Protein AF-F8PFT2-F1 (afdb_monomer)

Mean predicted aligned error: 8.8 Å

Secondary structure (DSSP, 8-state):
-------PBPTTTSSSB--EEESSSSS---B-HHHHHHHTTT-TTS-EEE--SS-----

Solvent-accessible surface area (backbone atoms only — not comparable to full-atom values): 3808 Å² total; per-residue (Å²): 145,82,77,89,79,77,73,50,54,6,76,84,74,69,77,47,56,10,43,30,32,52,78,70,57,85,72,90,58,34,18,21,67,70,58,43,52,62,72,34,66,89,41,74,85,57,52,70,44,74,55,68,96,70,76,88,76,82,126

Organism: Serpula lacrymans var. lacrymans (strain S7.3) (NCBI:txid936435)

Structure (mmCIF, N/CA/C/O backbone):
data_AF-F8PFT2-F1
#
_entry.id   AF-F8PFT2-F1
#
loop_
_atom_site.group_PDB
_atom_site.id
_atom_site.type_symbol
_atom_site.label_atom_id
_atom_site.label_alt_id
_atom_site.label_comp_id
_atom_site.label_asym_id
_atom_site.label_entity_id
_atom_site.label_seq_id
_atom_site.pdbx_PDB_ins_code
_atom_site.Cartn_x
_atom_site.Cartn_y
_atom_site.Cartn_z
_atom_site.occupancy
_atom_site.B_iso_or_equiv
_atom_site.auth_seq_id
_atom_site.auth_comp_id
_atom_site.auth_asym_id
_atom_site.auth_atom_id
_atom_site.pdbx_PDB_model_num
ATOM 1 N N . MET A 1 1 ? 29.838 9.776 -8.780 1.00 47.25 1 MET A N 1
ATOM 2 C CA . MET A 1 1 ? 29.457 8.430 -8.301 1.00 47.25 1 MET A CA 1
ATOM 3 C C . MET A 1 1 ? 28.316 8.605 -7.308 1.00 47.25 1 MET A C 1
ATOM 5 O O . MET A 1 1 ? 28.565 8.736 -6.122 1.00 47.25 1 MET A O 1
ATOM 9 N N . ALA A 1 2 ? 27.103 8.769 -7.823 1.00 43.50 2 ALA A N 1
ATOM 10 C CA . ALA A 1 2 ? 25.867 9.095 -7.107 1.00 43.50 2 ALA A CA 1
ATOM 11 C C . ALA A 1 2 ? 24.765 8.840 -8.164 1.00 43.50 2 ALA A C 1
ATOM 13 O O . ALA A 1 2 ? 24.995 9.185 -9.31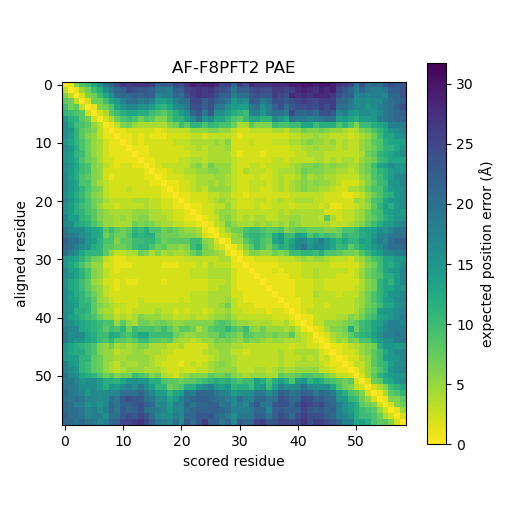9 1.00 43.50 2 ALA A O 1
ATOM 14 N N . GLU A 1 3 ? 23.631 8.179 -7.966 1.00 47.00 3 GLU A N 1
ATOM 15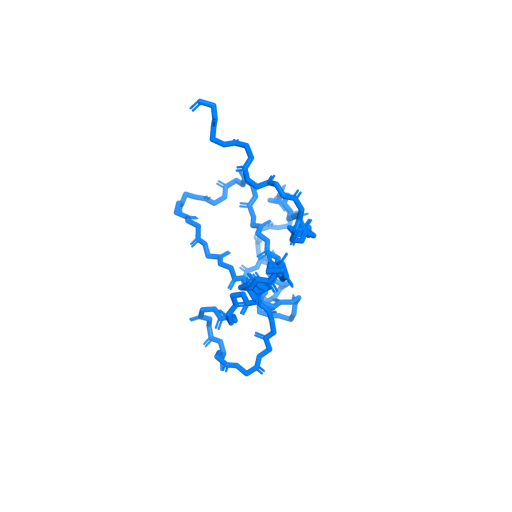 C CA . GLU A 1 3 ? 22.884 7.727 -6.798 1.00 47.00 3 GLU A CA 1
ATOM 16 C C . GLU A 1 3 ? 22.112 6.488 -7.289 1.00 47.00 3 GLU A C 1
ATOM 18 O O . GLU A 1 3 ? 21.431 6.561 -8.313 1.00 47.00 3 GLU A O 1
ATOM 23 N N . TYR A 1 4 ? 22.247 5.323 -6.648 1.00 48.06 4 TYR A N 1
ATOM 24 C CA . TYR A 1 4 ? 21.399 4.182 -7.005 1.00 48.06 4 TYR A CA 1
ATOM 25 C C . TYR A 1 4 ? 20.041 4.420 -6.345 1.00 48.06 4 TYR A C 1
ATOM 27 O O . TYR A 1 4 ? 19.842 4.084 -5.179 1.00 48.06 4 TYR A O 1
ATOM 35 N N . ILE A 1 5 ? 19.137 5.084 -7.070 1.00 57.94 5 ILE A N 1
ATOM 36 C CA . ILE A 1 5 ? 17.735 5.213 -6.676 1.00 57.94 5 ILE A CA 1
ATOM 37 C C . ILE A 1 5 ? 17.164 3.790 -6.666 1.00 57.94 5 ILE A C 1
ATOM 39 O O . ILE A 1 5 ? 16.764 3.259 -7.700 1.00 57.94 5 ILE A O 1
ATOM 43 N N . LEU A 1 6 ? 17.165 3.139 -5.501 1.00 57.12 6 LEU A N 1
ATOM 44 C CA . LEU A 1 6 ? 16.405 1.914 -5.266 1.00 57.12 6 LEU A CA 1
ATOM 45 C C . LEU A 1 6 ? 14.930 2.301 -5.221 1.00 57.12 6 LEU A C 1
ATOM 47 O O . LEU A 1 6 ? 14.346 2.477 -4.156 1.00 57.12 6 LEU A O 1
ATOM 51 N N . THR A 1 7 ? 14.318 2.469 -6.390 1.00 62.16 7 THR A N 1
ATOM 52 C CA . THR A 1 7 ? 12.862 2.457 -6.493 1.00 62.16 7 THR A CA 1
ATOM 53 C C . THR A 1 7 ? 12.417 1.039 -6.141 1.00 62.16 7 THR A C 1
ATOM 55 O O . THR A 1 7 ? 12.469 0.139 -6.983 1.00 62.16 7 THR A O 1
ATOM 58 N N . GLN A 1 8 ? 12.058 0.793 -4.880 1.00 76.00 8 GLN A N 1
ATOM 59 C CA . GLN A 1 8 ? 11.550 -0.512 -4.472 1.00 76.00 8 GLN A CA 1
ATOM 60 C C . GLN A 1 8 ? 10.274 -0.796 -5.266 1.00 76.00 8 GLN A C 1
ATOM 62 O O . GLN A 1 8 ? 9.380 0.045 -5.326 1.00 76.00 8 GLN A O 1
ATOM 67 N N . THR A 1 9 ? 10.169 -1.953 -5.910 1.00 85.88 9 THR A N 1
ATOM 68 C CA . THR A 1 9 ? 8.953 -2.322 -6.640 1.00 85.88 9 THR A CA 1
ATOM 69 C C . THR A 1 9 ? 7.862 -2.744 -5.661 1.00 85.88 9 THR A C 1
ATOM 71 O O . THR A 1 9 ? 8.135 -3.375 -4.642 1.00 85.88 9 THR A O 1
ATOM 74 N N . CYS A 1 10 ? 6.606 -2.428 -5.978 1.00 87.69 10 CYS A N 1
ATOM 75 C CA . CYS A 1 10 ? 5.457 -2.782 -5.160 1.00 87.69 10 CYS A CA 1
ATOM 76 C C . CYS A 1 10 ? 5.441 -4.279 -4.842 1.00 87.69 10 CYS A C 1
ATOM 78 O O . CYS A 1 10 ? 5.283 -5.092 -5.749 1.00 87.69 10 CYS A 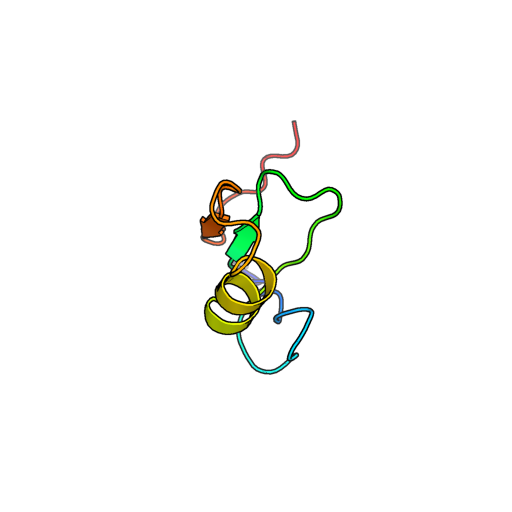O 1
ATOM 80 N N . SER A 1 11 ? 5.474 -4.637 -3.559 1.00 84.94 11 SER A N 1
ATOM 81 C CA . SER A 1 11 ? 5.539 -6.039 -3.123 1.00 84.94 11 SER A CA 1
ATOM 82 C C . SER A 1 11 ? 4.298 -6.866 -3.484 1.00 84.94 11 SER A C 1
ATOM 84 O O . SER A 1 11 ? 4.345 -8.088 -3.413 1.00 84.94 11 SER A O 1
ATOM 86 N N . LEU A 1 12 ? 3.186 -6.219 -3.860 1.00 87.44 12 LEU A N 1
ATOM 87 C CA . LEU A 1 12 ? 1.941 -6.899 -4.224 1.00 87.44 12 LEU A CA 1
ATOM 88 C C . LEU A 1 12 ? 1.806 -7.139 -5.730 1.00 87.44 12 LEU A C 1
ATOM 90 O O . LEU A 1 12 ? 1.426 -8.229 -6.139 1.00 87.44 12 LEU A O 1
ATOM 94 N N . CYS A 1 13 ? 2.066 -6.122 -6.559 1.00 90.38 13 CYS A N 1
ATOM 95 C CA . CYS A 1 13 ? 1.857 -6.227 -8.006 1.00 90.38 13 CYS A CA 1
ATOM 96 C C . CYS A 1 13 ? 3.145 -6.344 -8.818 1.00 90.38 13 CYS A C 1
ATOM 98 O O . CYS A 1 13 ? 3.064 -6.699 -9.986 1.00 90.38 13 CYS A O 1
ATOM 100 N N . LEU A 1 14 ? 4.304 -6.007 -8.245 1.00 88.62 14 LEU A N 1
ATOM 101 C CA . LEU A 1 14 ? 5.616 -6.025 -8.902 1.00 88.62 14 LEU A CA 1
ATOM 102 C C . LEU A 1 14 ? 5.706 -5.208 -10.213 1.00 88.62 14 LEU A C 1
ATOM 104 O O . LEU A 1 14 ? 6.670 -5.344 -10.956 1.00 88.62 14 LEU A O 1
ATOM 108 N N . VAL A 1 15 ? 4.720 -4.348 -10.500 1.00 89.25 15 VAL A N 1
ATOM 109 C CA . VAL A 1 15 ? 4.632 -3.571 -11.757 1.00 89.25 15 VAL A CA 1
ATOM 110 C C . VAL A 1 15 ? 4.973 -2.097 -11.555 1.00 89.25 15 VAL A C 1
ATOM 112 O O . VAL A 1 15 ? 5.525 -1.454 -12.440 1.00 89.25 15 VAL A O 1
ATOM 115 N N . ARG A 1 16 ? 4.590 -1.536 -10.406 1.00 87.31 16 ARG A N 1
ATOM 116 C CA . ARG A 1 16 ? 4.721 -0.107 -10.092 1.00 87.31 16 ARG A CA 1
ATOM 117 C C . ARG A 1 16 ? 5.656 0.094 -8.915 1.00 87.31 16 ARG A C 1
ATOM 119 O O . ARG A 1 16 ? 5.853 -0.824 -8.125 1.00 87.31 16 ARG A O 1
ATOM 126 N N . GLU A 1 17 ? 6.147 1.312 -8.760 1.00 86.12 17 GLU A N 1
ATOM 127 C CA . GLU A 1 17 ? 6.953 1.709 -7.610 1.00 86.12 17 GLU A CA 1
ATOM 128 C C . GLU A 1 17 ? 6.177 1.553 -6.292 1.00 86.12 17 GLU A C 1
ATOM 130 O O . GLU A 1 17 ? 5.000 1.907 -6.176 1.00 86.12 17 GLU A O 1
ATOM 135 N N . GLY A 1 18 ? 6.858 0.984 -5.307 1.00 86.69 18 GLY A N 1
ATOM 136 C CA . GLY A 1 18 ? 6.412 0.625 -3.967 1.00 86.69 18 GLY A CA 1
ATOM 137 C C . GLY A 1 18 ? 6.581 1.742 -2.938 1.00 86.69 18 GLY A C 1
ATOM 138 O O . GLY A 1 18 ? 6.798 1.473 -1.770 1.00 86.69 18 GLY A O 1
ATOM 139 N N . ILE A 1 19 ? 6.496 3.006 -3.338 1.00 85.88 19 ILE A N 1
ATOM 140 C CA . ILE A 1 19 ? 6.845 4.144 -2.471 1.00 85.88 19 ILE A CA 1
ATOM 141 C C . ILE A 1 19 ? 5.788 4.496 -1.412 1.00 85.88 19 ILE A C 1
ATOM 143 O O . ILE A 1 19 ? 5.916 5.515 -0.740 1.00 85.88 19 ILE A O 1
ATOM 147 N N . TRP A 1 20 ? 4.718 3.714 -1.264 1.00 84.50 20 TRP A N 1
ATOM 148 C CA . TRP A 1 20 ? 3.704 3.929 -0.234 1.00 84.50 20 TRP A CA 1
ATOM 149 C C . TRP A 1 20 ? 3.867 2.921 0.889 1.00 84.50 20 TRP A C 1
ATOM 151 O O . TRP A 1 20 ? 3.768 1.713 0.674 1.00 84.50 20 TRP A O 1
ATOM 161 N N . GLN A 1 21 ? 4.041 3.436 2.101 1.00 84.00 21 GLN A N 1
ATOM 162 C CA . GLN A 1 21 ? 4.185 2.636 3.304 1.00 84.00 21 GLN A CA 1
ATOM 163 C C . GLN A 1 21 ? 3.093 3.003 4.309 1.00 84.00 21 GLN A C 1
ATOM 165 O O . GLN A 1 21 ? 2.811 4.177 4.547 1.00 84.00 21 GLN A O 1
ATOM 170 N N . CYS A 1 22 ? 2.504 1.995 4.942 1.00 85.56 22 CYS A N 1
ATOM 171 C CA . CYS A 1 22 ? 1.664 2.198 6.114 1.00 85.56 22 CYS A CA 1
ATOM 172 C C . CYS A 1 22 ? 2.534 2.353 7.367 1.00 85.56 22 CYS A C 1
ATOM 174 O O . CYS A 1 22 ? 3.473 1.582 7.567 1.00 85.56 22 CYS A O 1
ATOM 176 N N . THR A 1 23 ? 2.249 3.348 8.207 1.00 82.31 23 THR A N 1
ATOM 177 C CA . THR A 1 23 ? 2.992 3.577 9.457 1.00 82.31 23 THR A CA 1
ATOM 178 C C . THR A 1 23 ? 2.480 2.737 10.619 1.00 82.31 23 THR A C 1
ATOM 180 O O . THR A 1 23 ? 3.139 2.684 11.649 1.00 82.31 23 THR A O 1
ATOM 183 N N . GLU A 1 24 ? 1.313 2.113 10.465 1.00 83.75 24 GLU A N 1
ATOM 184 C CA . GLU A 1 24 ? 0.643 1.365 11.536 1.00 83.75 24 GLU A CA 1
ATOM 185 C C . GLU A 1 24 ? 0.631 -0.150 11.299 1.00 83.75 24 GLU A C 1
ATOM 187 O O . GLU A 1 24 ? 0.460 -0.926 12.235 1.00 83.75 24 GLU A O 1
ATOM 192 N N . CYS A 1 25 ? 0.853 -0.599 10.060 1.00 82.44 25 CYS A N 1
ATOM 193 C CA . CYS A 1 25 ? 1.035 -2.019 9.776 1.00 82.44 25 CYS A CA 1
ATOM 194 C C . CYS A 1 25 ? 2.417 -2.489 10.255 1.00 82.44 25 CYS A C 1
ATOM 196 O O . CYS A 1 25 ? 3.436 -1.858 9.972 1.00 82.44 25 CYS A O 1
ATOM 198 N N . PHE A 1 26 ? 2.448 -3.633 10.940 1.00 68.69 26 PHE A N 1
ATOM 199 C CA . PHE A 1 26 ? 3.690 -4.312 11.304 1.00 68.69 26 PHE A CA 1
ATOM 200 C C . PHE A 1 26 ? 4.296 -5.023 10.085 1.00 68.69 26 PHE A C 1
ATOM 202 O O . PHE A 1 26 ? 3.589 -5.679 9.320 1.00 68.69 26 PHE A O 1
ATOM 209 N N . GLY A 1 27 ? 5.618 -4.911 9.929 1.00 65.00 27 GLY A N 1
ATOM 210 C CA . GLY A 1 27 ? 6.330 -5.314 8.713 1.00 65.00 27 GLY A CA 1
ATOM 211 C C . GLY A 1 27 ? 6.262 -4.209 7.659 1.00 65.00 27 GLY A C 1
ATOM 212 O O . GLY A 1 27 ? 5.260 -3.512 7.554 1.00 65.00 27 GLY A O 1
ATOM 213 N N . LYS A 1 28 ? 7.344 -3.992 6.907 1.00 67.31 28 LYS A N 1
ATOM 214 C CA . LYS A 1 28 ? 7.376 -2.996 5.828 1.00 67.31 28 LYS A CA 1
ATOM 215 C C . LYS A 1 28 ? 6.877 -3.635 4.530 1.00 67.31 28 LYS A C 1
ATOM 217 O O . LYS A 1 28 ? 7.648 -4.364 3.911 1.00 67.31 28 LYS A O 1
ATOM 222 N N . PRO A 1 29 ? 5.645 -3.370 4.076 1.00 65.38 29 PRO A N 1
ATOM 223 C CA . PRO A 1 29 ? 5.343 -3.519 2.672 1.00 65.38 29 PRO A CA 1
ATOM 224 C C . PRO A 1 29 ? 5.456 -2.164 1.979 1.00 65.38 29 PRO A C 1
ATOM 226 O O . PRO A 1 29 ? 4.791 -1.186 2.330 1.00 65.38 29 PRO A O 1
ATOM 229 N N . GLU A 1 30 ? 6.305 -2.142 0.968 1.00 82.19 30 GLU A N 1
ATOM 230 C CA . GLU A 1 30 ? 6.424 -1.060 0.007 1.00 82.19 30 GLU A CA 1
ATOM 231 C C . GLU A 1 30 ? 5.385 -1.312 -1.088 1.00 82.19 30 GLU A C 1
ATOM 233 O O . GLU A 1 30 ? 5.525 -2.195 -1.938 1.00 82.19 30 GLU A O 1
ATOM 238 N N . PHE A 1 31 ? 4.259 -0.601 -1.023 1.00 87.19 31 PHE A N 1
ATOM 239 C CA . PHE A 1 31 ? 3.148 -0.753 -1.957 1.00 87.19 31 PHE A CA 1
ATOM 240 C C . PHE A 1 31 ? 3.101 0.403 -2.957 1.00 87.19 31 PHE A C 1
ATOM 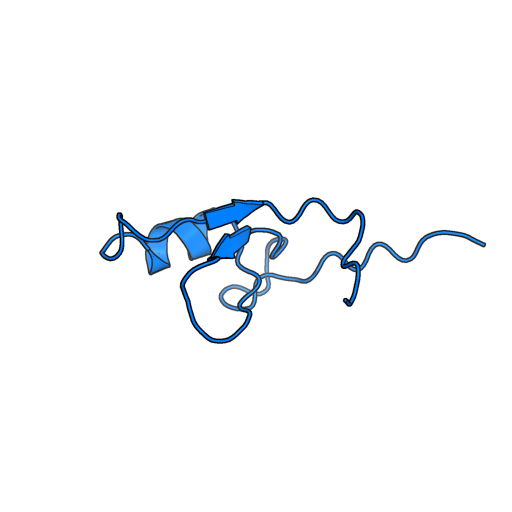242 O O . PHE A 1 31 ? 3.493 1.527 -2.665 1.00 87.19 31 PHE A O 1
ATOM 249 N N . CYS A 1 32 ? 2.570 0.155 -4.154 1.00 89.50 32 CYS A N 1
ATOM 250 C CA . CYS A 1 32 ? 2.133 1.255 -5.008 1.00 89.50 32 CYS A CA 1
ATOM 251 C C . CYS A 1 32 ? 0.839 1.857 -4.455 1.00 89.50 32 CYS A C 1
ATOM 253 O O . CYS A 1 32 ? 0.109 1.179 -3.728 1.00 89.50 32 CYS A O 1
ATOM 255 N N . MET A 1 33 ? 0.508 3.086 -4.861 1.00 86.94 33 MET A N 1
ATOM 256 C CA . MET A 1 33 ? -0.693 3.792 -4.396 1.00 86.94 33 MET A CA 1
ATOM 257 C C . MET A 1 33 ? -1.953 2.921 -4.487 1.00 86.94 33 MET A C 1
ATOM 259 O O . MET A 1 33 ? -2.653 2.749 -3.497 1.00 86.94 33 MET A O 1
ATOM 263 N N . SER A 1 34 ? -2.200 2.284 -5.637 1.00 90.31 34 SER A N 1
ATOM 264 C CA . SER A 1 34 ? -3.398 1.459 -5.845 1.00 90.31 34 SER A CA 1
ATOM 265 C C . SER A 1 34 ? -3.444 0.234 -4.929 1.00 90.31 34 SER A C 1
ATOM 267 O O . SER A 1 34 ? -4.487 -0.072 -4.358 1.00 90.31 34 SER A O 1
ATOM 269 N N . CYS A 1 35 ? -2.318 -0.470 -4.773 1.00 89.50 35 CYS A N 1
ATOM 270 C CA . CYS A 1 35 ? -2.237 -1.638 -3.895 1.00 89.50 35 CYS A CA 1
ATOM 271 C C . CYS A 1 35 ? -2.371 -1.230 -2.426 1.00 89.50 35 CYS A C 1
ATOM 273 O O . CYS A 1 35 ? -3.048 -1.916 -1.666 1.00 89.50 35 CYS A O 1
ATOM 275 N N . CYS A 1 36 ? -1.792 -0.087 -2.055 1.00 87.56 36 CYS A N 1
ATOM 276 C CA . CYS A 1 36 ? -1.901 0.490 -0.725 1.00 87.56 36 CYS A CA 1
ATOM 277 C C . CYS A 1 36 ? -3.357 0.855 -0.405 1.00 87.56 36 CYS A C 1
ATOM 279 O O . CYS A 1 36 ? -3.897 0.379 0.589 1.00 87.56 36 CYS A O 1
ATOM 281 N N . SER A 1 37 ? -4.031 1.614 -1.272 1.00 86.88 37 SER A N 1
ATOM 282 C CA . SER A 1 37 ? -5.436 1.995 -1.085 1.00 86.88 37 SER A CA 1
ATOM 283 C C . SER A 1 37 ? -6.370 0.787 -1.039 1.00 86.88 37 SER A C 1
ATOM 285 O O . SER A 1 37 ? -7.282 0.759 -0.220 1.00 86.88 37 SER A O 1
ATOM 287 N N . ASN A 1 38 ? -6.137 -0.232 -1.873 1.00 89.19 38 ASN A N 1
ATOM 288 C CA . ASN A 1 38 ? -6.950 -1.447 -1.864 1.00 89.19 38 ASN A CA 1
ATOM 289 C C . ASN A 1 38 ? -6.760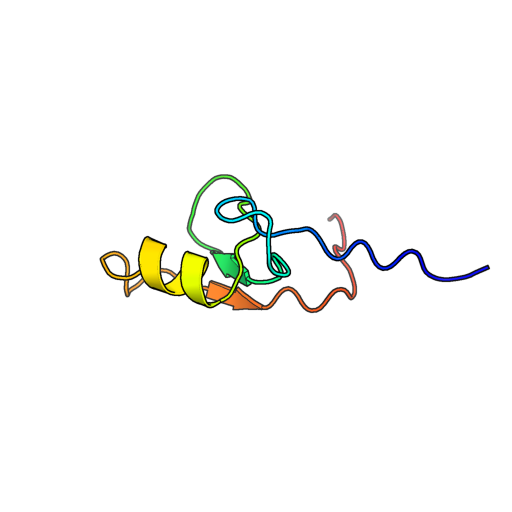 -2.256 -0.570 1.00 89.19 38 ASN A C 1
ATOM 291 O O . ASN A 1 38 ? -7.739 -2.681 0.037 1.00 89.19 38 ASN A O 1
ATOM 295 N N . ALA A 1 39 ? -5.513 -2.430 -0.115 1.00 85.44 39 ALA A N 1
ATOM 296 C CA . ALA A 1 39 ? -5.212 -3.144 1.127 1.00 85.44 39 ALA A CA 1
ATOM 297 C C . ALA A 1 39 ? -5.790 -2.430 2.363 1.00 85.44 39 ALA A C 1
ATOM 299 O O . ALA A 1 39 ? -6.262 -3.081 3.292 1.00 85.44 39 ALA A O 1
ATOM 300 N N . HIS A 1 40 ? -5.806 -1.094 2.352 1.00 87.06 40 HIS A N 1
ATOM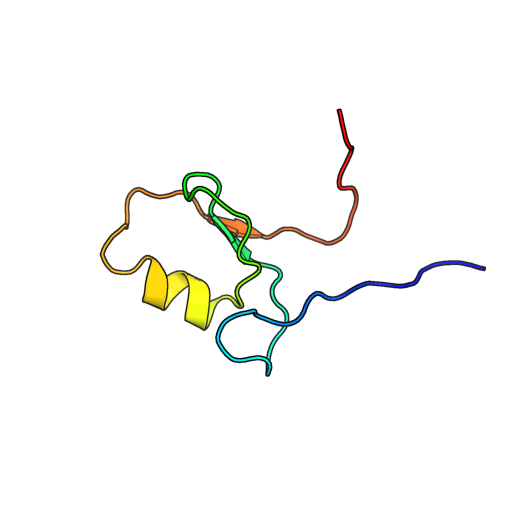 301 C CA . HIS A 1 40 ? -6.306 -0.276 3.458 1.00 87.06 40 HIS A CA 1
ATOM 302 C C . HIS A 1 40 ? -7.766 0.165 3.295 1.00 87.06 40 HIS A C 1
ATOM 304 O O . HIS A 1 40 ? -8.262 0.929 4.118 1.00 87.06 40 HIS A O 1
AT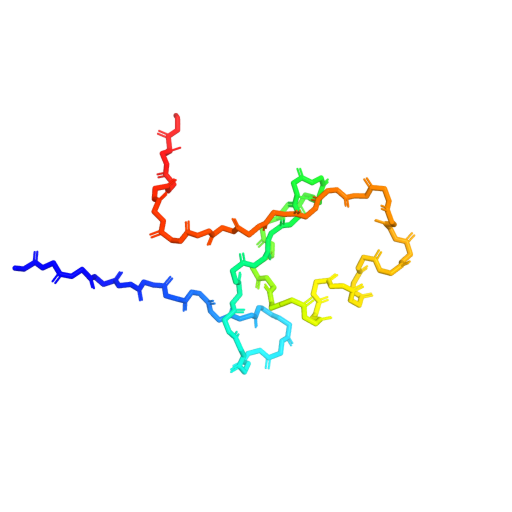OM 310 N N . GLN A 1 41 ? -8.502 -0.339 2.297 1.00 85.62 41 GLN A N 1
ATOM 311 C CA . GLN A 1 41 ? -9.906 0.037 2.074 1.00 85.62 41 GLN A CA 1
ATOM 312 C C . GLN A 1 41 ? -10.785 -0.227 3.309 1.00 85.62 41 GLN A C 1
ATOM 314 O O . GLN A 1 41 ? -11.714 0.525 3.589 1.00 85.62 41 GLN A O 1
ATOM 319 N N . ARG A 1 42 ? -10.477 -1.289 4.063 1.00 81.44 42 ARG A N 1
ATOM 320 C CA . ARG A 1 42 ? -11.165 -1.661 5.312 1.00 81.44 42 ARG A CA 1
ATOM 321 C C . ARG A 1 42 ? -10.445 -1.177 6.577 1.00 81.44 42 ARG A C 1
ATOM 323 O O . ARG A 1 42 ? -10.944 -1.392 7.674 1.00 81.44 42 ARG A O 1
ATOM 330 N N . LEU A 1 43 ? -9.287 -0.538 6.420 1.00 79.94 43 LEU A N 1
ATOM 331 C CA . LEU A 1 43 ? -8.420 -0.024 7.483 1.00 79.94 43 LEU A CA 1
ATOM 332 C C . LEU A 1 43 ? -8.237 1.487 7.299 1.00 79.94 43 LEU A C 1
ATOM 334 O O . LEU A 1 43 ? -7.121 1.994 7.299 1.00 79.94 43 LEU A O 1
ATOM 338 N N . SER A 1 44 ? -9.343 2.211 7.112 1.00 72.75 44 SER A N 1
ATOM 339 C CA . SER A 1 44 ? -9.345 3.647 6.795 1.00 72.75 44 SER A CA 1
ATOM 340 C C . SER A 1 44 ? -8.677 4.527 7.857 1.00 72.75 44 SER A C 1
ATOM 342 O O . SER A 1 44 ? -8.306 5.660 7.560 1.00 72.75 44 SER A O 1
ATOM 344 N N . PHE A 1 45 ? -8.515 4.017 9.080 1.00 80.81 45 PHE A N 1
ATOM 345 C CA . PHE A 1 45 ? -7.824 4.710 10.168 1.00 80.81 45 PHE A CA 1
ATOM 346 C C . PHE A 1 45 ? -6.297 4.582 10.106 1.00 80.81 45 PHE A C 1
ATOM 348 O O . PHE A 1 45 ? -5.608 5.415 10.689 1.00 80.81 45 PHE A O 1
ATOM 355 N N . HIS A 1 46 ? -5.766 3.588 9.384 1.00 84.81 46 HIS A N 1
ATOM 356 C CA . HIS A 1 46 ? -4.326 3.417 9.239 1.00 84.81 46 HIS A CA 1
ATOM 357 C C . HIS A 1 46 ? -3.743 4.553 8.405 1.00 84.81 46 HIS A C 1
ATOM 359 O O . HIS A 1 46 ? -4.212 4.867 7.307 1.00 84.81 46 HIS A O 1
ATOM 365 N N . ARG A 1 47 ? -2.664 5.147 8.906 1.00 84.75 47 ARG A N 1
ATOM 366 C CA . ARG A 1 47 ? -1.959 6.209 8.191 1.00 84.75 47 ARG A CA 1
ATOM 367 C C . ARG A 1 47 ? -0.985 5.619 7.183 1.00 84.75 47 ARG A C 1
ATOM 369 O O . ARG A 1 47 ? -0.114 4.819 7.521 1.00 84.75 47 ARG A O 1
ATOM 376 N N . VAL A 1 48 ? -1.113 6.064 5.939 1.00 85.81 48 VAL A N 1
ATOM 377 C CA . VAL A 1 48 ? -0.173 5.758 4.860 1.00 85.81 48 VAL A CA 1
ATOM 378 C C . VAL A 1 48 ? 0.637 7.006 4.540 1.00 85.81 48 VAL A C 1
ATOM 380 O O . VAL A 1 48 ? 0.103 8.114 4.513 1.00 85.81 48 VAL A O 1
ATOM 383 N N . LYS A 1 49 ? 1.935 6.833 4.311 1.00 84.06 49 LYS A N 1
ATOM 384 C CA . LYS A 1 49 ? 2.850 7.895 3.902 1.00 84.06 49 LYS A CA 1
ATOM 385 C C . LYS A 1 49 ? 3.543 7.512 2.606 1.00 84.06 49 LYS A C 1
ATOM 387 O O . LYS A 1 49 ? 3.834 6.338 2.369 1.00 84.06 49 LYS A O 1
ATOM 392 N N . GLN A 1 50 ? 3.829 8.514 1.788 1.00 83.44 50 GLN A N 1
ATOM 393 C CA . GLN A 1 50 ? 4.736 8.349 0.666 1.00 83.44 50 GLN A CA 1
ATOM 394 C C . GLN A 1 50 ? 6.168 8.421 1.204 1.00 83.44 50 GLN A C 1
ATOM 396 O O . GLN A 1 50 ? 6.585 9.441 1.751 1.00 83.44 50 GLN A O 1
ATOM 401 N N . CYS A 1 51 ? 6.915 7.334 1.069 1.00 75.06 51 CY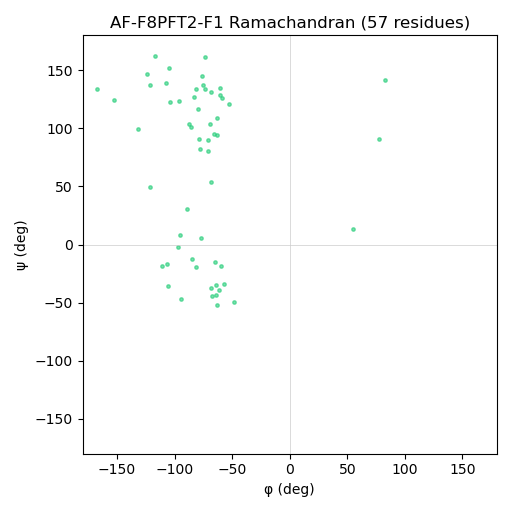S A N 1
ATOM 402 C CA . CYS A 1 51 ? 8.354 7.316 1.262 1.00 75.06 51 CYS A CA 1
ATOM 403 C C . CYS A 1 51 ? 8.982 7.915 0.000 1.00 75.06 51 CYS A C 1
ATOM 405 O O . CYS A 1 51 ? 9.359 7.197 -0.922 1.00 75.06 51 CYS A O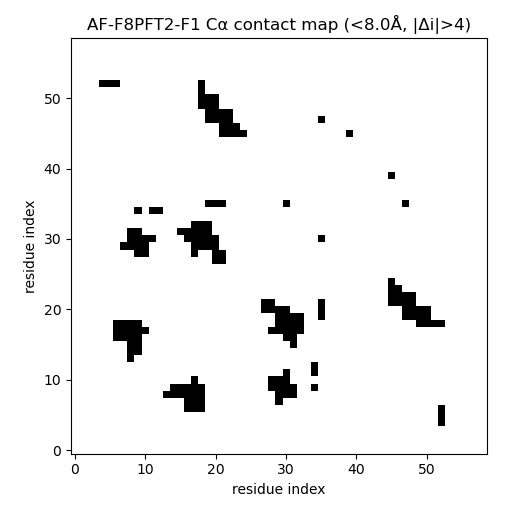 1
ATOM 407 N N . MET A 1 52 ? 9.030 9.249 -0.083 1.00 66.31 52 MET A N 1
ATOM 408 C CA . MET A 1 52 ? 9.916 9.900 -1.048 1.00 66.31 52 MET A CA 1
ATOM 409 C C . MET A 1 52 ? 11.336 9.438 -0.720 1.00 66.31 52 MET A C 1
ATOM 411 O O . MET A 1 52 ? 11.726 9.483 0.445 1.00 66.31 52 MET A O 1
ATOM 415 N N . GLY A 1 53 ? 12.045 8.898 -1.713 1.00 59.75 53 GLY A N 1
ATOM 416 C CA . GLY A 1 53 ? 13.324 8.197 -1.571 1.00 59.75 53 GLY A CA 1
ATOM 417 C C . GLY A 1 53 ? 14.497 9.088 -1.158 1.00 59.75 53 GLY A C 1
ATOM 418 O O . GLY A 1 53 ? 15.527 9.098 -1.818 1.00 59.75 53 GLY A O 1
ATOM 419 N N . THR A 1 54 ? 14.355 9.832 -0.069 1.00 53.97 54 THR A N 1
ATOM 420 C CA . THR A 1 54 ? 15.397 10.647 0.536 1.00 53.97 54 THR A CA 1
ATOM 421 C C . THR A 1 54 ? 15.398 10.337 2.030 1.00 53.97 54 THR A C 1
ATOM 423 O O . THR A 1 54 ? 14.588 10.865 2.787 1.00 53.97 54 THR A O 1
ATOM 426 N N . HIS A 1 55 ? 16.337 9.470 2.417 1.00 47.84 55 HIS A N 1
ATOM 427 C CA . HIS A 1 55 ? 16.771 9.186 3.789 1.00 47.84 55 HIS A CA 1
ATOM 428 C C . HIS A 1 55 ? 15.848 8.280 4.631 1.00 47.84 55 HIS A C 1
ATOM 430 O O . HIS A 1 55 ? 15.002 8.728 5.400 1.00 47.84 55 HIS A O 1
ATOM 436 N N . PHE A 1 56 ? 16.108 6.966 4.583 1.00 51.62 56 PHE A N 1
ATOM 437 C CA . PHE A 1 56 ? 16.010 6.162 5.804 1.00 51.62 56 PHE A CA 1
ATOM 438 C C . PHE A 1 56 ? 17.197 6.565 6.689 1.00 51.62 56 PHE A C 1
ATOM 440 O O . PHE A 1 56 ? 18.281 6.003 6.558 1.00 51.62 56 PHE A O 1
ATOM 447 N N . GLU A 1 57 ? 17.023 7.563 7.555 1.00 44.25 57 GLU A N 1
ATOM 448 C CA . GLU A 1 57 ? 17.908 7.680 8.713 1.00 44.25 57 GLU A CA 1
ATOM 449 C C . GLU A 1 57 ? 17.585 6.509 9.644 1.00 44.25 57 GLU A C 1
ATOM 451 O O . GLU A 1 57 ? 16.532 6.449 10.283 1.00 44.25 57 GLU A O 1
ATOM 456 N N . SER A 1 58 ? 18.465 5.513 9.624 1.00 42.16 58 SER A N 1
ATOM 457 C CA . SER A 1 58 ? 18.548 4.495 10.662 1.00 42.16 58 SER A CA 1
ATOM 458 C C . SER A 1 58 ? 18.926 5.210 11.958 1.00 42.16 58 SER A C 1
ATOM 460 O O . SER A 1 58 ? 20.044 5.711 12.061 1.00 42.16 58 SER A O 1
ATOM 462 N N . SER A 1 59 ? 17.987 5.307 12.902 1.00 40.97 59 SER A N 1
ATOM 463 C CA . SER A 1 59 ? 18.313 5.702 14.277 1.00 40.97 59 SER A CA 1
ATOM 464 C C . SER A 1 59 ? 19.063 4.597 15.010 1.00 40.97 59 SER A C 1
ATOM 466 O O . SER A 1 59 ? 18.916 3.415 14.620 1.00 40.97 59 SER A O 1
#

Radius of gyration: 12.17 Å; Cα contacts (8 Å, |Δi|>4): 87; chains: 1; bounding box: 41×18×26 Å

Sequence (59 aa):
MAEYILTQTCSLCLVREGIWQCTECFGKPEFCMSCCSNAHQRLSFHRVKQCMGTHFESS

Foldseek 3Di:
DDDPQCQPAQPPPSPHGLQKFWPPDPDTGSHDPVVVCVVCVVVVVTDIDGNPPDDPPDD

pLDDT: mean 75.17, std 15.48, range [40.97, 90.38]

Nearest PDB structures (foldseek):
  2mke-assembly1_A  TM=6.364E-01  e=2.376E-02  Homo sapiens
  7ai0-assembly1_AAA  TM=7.104E-01  e=1.483E+00  Homo sapiens
  5mnj-assembly1_C  TM=7.158E-01  e=1.590E+00  Homo sapiens
  6sqs-assembly1_D  TM=6.664E-01  e=1.382E+00  Felis catus
  7mla-assembly1_A  TM=4.722E-01  e=1.289E+00  Homo sapiens